Protein AF-A0A146K5F5-F1 (afdb_monomer)

Nearest PDB structures (foldseek):
  6vzr-assembly2_B  TM=8.483E-01  e=1.994E-04  Mus musculus
  6vzw-assembly2_B  TM=8.857E-01  e=5.195E-04  Mus musculus
  8u3z-assembly1_N  TM=8.457E-01  e=3.542E-04  Mus musculus
  6vzt-assembly2_B  TM=8.527E-01  e=5.537E-04  Mus musculus
  6vzt-assembly1_A  TM=8.468E-01  e=1.639E-03  Mus musculus

Solvent-accessible surface area (backbone atoms only — not comparable to full-atom values): 5925 Å² total; per-residue (Å²): 112,72,62,57,75,80,48,51,82,78,55,69,64,69,39,52,31,56,86,34,46,68,61,48,51,59,47,45,74,78,52,77,56,49,31,36,36,37,42,71,87,52,62,99,70,51,74,58,43,82,38,72,53,80,83,76,58,80,84,50,63,24,41,39,28,55,47,77,86,82,64,72,62,60,96,89,36,80,77,84,85,87,82,89,83,86,82,91,76,85,134

Foldseek 3Di:
DVCCVPCVPVFFDKDWPPVCLVVVQVVCVVVFDKKWKAAPPDDPCPPTDIDRHSVPDDGDGIMIGGDDPDADDDVNDHDDDDDDDDDPDDD

Radius of gyration: 15.55 Å; Cα contacts (8 Å, |Δi|>4): 98; chains: 1; bounding box: 40×34×35 Å

Structure (mmCIF, N/CA/C/O backbone):
data_AF-A0A146K5F5-F1
#
_entry.id   AF-A0A146K5F5-F1
#
loop_
_atom_site.group_PDB
_atom_site.id
_atom_site.type_symbol
_atom_site.label_atom_id
_atom_site.label_alt_id
_atom_site.label_comp_id
_atom_site.label_asym_id
_atom_site.label_entity_id
_atom_site.label_seq_id
_atom_site.pdbx_PDB_ins_code
_atom_site.Cartn_x
_atom_site.Cartn_y
_atom_site.Cartn_z
_atom_site.occupancy
_atom_site.B_iso_or_equiv
_atom_site.auth_seq_id
_atom_site.auth_comp_id
_atom_site.auth_asym_id
_atom_site.auth_atom_id
_atom_site.pdbx_PDB_model_num
ATOM 1 N N . SER A 1 1 ? 4.801 22.184 -1.505 1.00 55.44 1 SER A N 1
ATOM 2 C CA . SER A 1 1 ? 6.067 21.719 -2.106 1.00 55.44 1 SER A CA 1
ATOM 3 C C . SER A 1 1 ? 5.778 21.213 -3.515 1.00 55.44 1 SER A C 1
ATOM 5 O O . SER A 1 1 ? 4.721 20.628 -3.723 1.00 55.44 1 SER A O 1
ATOM 7 N N . PHE A 1 2 ? 6.669 21.473 -4.479 1.00 57.16 2 PHE A N 1
ATOM 8 C CA . PHE A 1 2 ? 6.539 21.107 -5.905 1.00 57.16 2 PHE A CA 1
ATOM 9 C C . PHE A 1 2 ? 6.084 19.652 -6.127 1.00 57.16 2 PHE A C 1
ATOM 11 O O . PHE A 1 2 ? 5.188 19.392 -6.921 1.00 57.16 2 PHE A O 1
ATOM 18 N N . PHE A 1 3 ? 6.611 18.728 -5.320 1.00 63.09 3 PHE A N 1
ATOM 19 C CA . PHE A 1 3 ? 6.313 17.299 -5.405 1.00 63.09 3 PHE A CA 1
ATOM 20 C C . PHE A 1 3 ? 4.819 16.963 -5.264 1.00 63.09 3 PHE A C 1
ATOM 22 O O . PHE A 1 3 ? 4.285 16.195 -6.053 1.00 63.09 3 PHE A O 1
ATOM 29 N N . ASN A 1 4 ? 4.116 17.581 -4.308 1.00 65.31 4 ASN A N 1
ATOM 30 C CA . ASN A 1 4 ? 2.679 17.340 -4.130 1.00 65.31 4 ASN A CA 1
ATOM 31 C C . ASN A 1 4 ? 1.831 17.959 -5.248 1.00 65.31 4 ASN A C 1
ATOM 33 O O . ASN A 1 4 ? 0.726 17.488 -5.487 1.00 65.31 4 ASN A O 1
ATOM 37 N N . LYS A 1 5 ? 2.328 19.010 -5.914 1.00 67.25 5 LYS A N 1
ATOM 38 C CA . LYS A 1 5 ? 1.606 19.693 -6.993 1.00 67.25 5 LYS A CA 1
ATOM 39 C C . LYS A 1 5 ? 1.635 18.885 -8.295 1.00 67.25 5 LYS A C 1
ATOM 41 O O . LYS A 1 5 ? 0.615 18.812 -8.963 1.00 67.25 5 LYS A O 1
ATOM 46 N N . GLU A 1 6 ? 2.774 18.275 -8.614 1.00 72.94 6 GLU A N 1
ATOM 47 C CA . GLU A 1 6 ? 2.971 17.514 -9.860 1.00 72.94 6 GLU A CA 1
ATOM 48 C C . GLU A 1 6 ? 2.685 16.012 -9.698 1.00 72.94 6 GLU A C 1
ATOM 50 O O . GLU A 1 6 ? 2.149 15.375 -10.598 1.00 72.94 6 GLU A O 1
ATOM 55 N N . PHE A 1 7 ? 3.015 15.429 -8.541 1.00 72.69 7 PHE A N 1
ATOM 56 C CA . PHE A 1 7 ? 3.020 13.972 -8.350 1.00 72.69 7 PHE A CA 1
ATOM 57 C C . PHE A 1 7 ? 2.120 13.492 -7.211 1.00 72.69 7 PHE A C 1
ATOM 59 O O . PHE A 1 7 ? 2.087 12.298 -6.914 1.00 72.69 7 PHE A O 1
ATOM 66 N 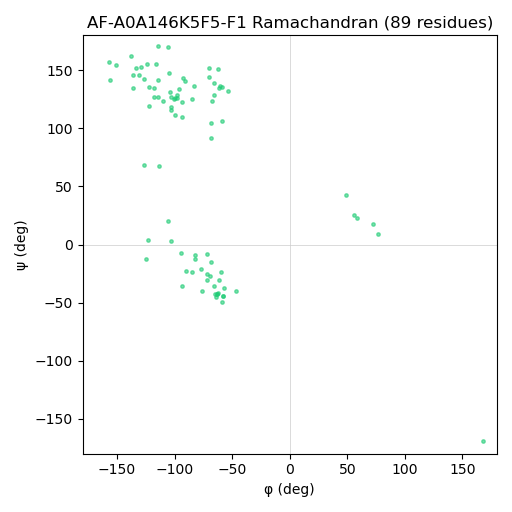N . GLY A 1 8 ? 1.374 14.397 -6.570 1.00 67.12 8 GLY A N 1
ATOM 67 C CA . GLY A 1 8 ? 0.554 14.077 -5.399 1.00 67.12 8 GLY A CA 1
ATOM 68 C C . GLY A 1 8 ? -0.519 13.012 -5.651 1.00 67.12 8 GLY A C 1
ATOM 69 O O . GLY A 1 8 ? -0.924 12.337 -4.711 1.00 67.12 8 GLY A O 1
ATOM 70 N N . SER A 1 9 ? -0.944 12.828 -6.904 1.00 76.50 9 SER A N 1
ATOM 71 C CA . SER A 1 9 ? -1.912 11.805 -7.320 1.00 76.50 9 SER A CA 1
ATOM 72 C C . SER A 1 9 ? -1.281 10.498 -7.815 1.00 76.50 9 SER A C 1
ATOM 74 O O . SER A 1 9 ? -2.010 9.542 -8.066 1.00 76.50 9 SER A O 1
ATOM 76 N N . LEU A 1 10 ? 0.049 10.421 -7.969 1.00 80.88 10 LEU A N 1
ATOM 77 C CA . LEU A 1 10 ? 0.711 9.228 -8.518 1.00 80.88 10 LEU A CA 1
ATOM 78 C C . LEU A 1 10 ? 0.829 8.076 -7.516 1.00 80.88 10 LEU A C 1
ATOM 80 O O . LEU A 1 10 ? 1.014 6.930 -7.922 1.00 80.88 10 LEU A O 1
ATOM 84 N N . ALA A 1 11 ? 0.753 8.367 -6.219 1.00 85.06 11 ALA A N 1
ATOM 85 C CA . ALA A 1 11 ? 0.890 7.374 -5.164 1.00 85.06 11 ALA A CA 1
ATOM 86 C C . ALA A 1 11 ? -0.359 7.362 -4.268 1.00 85.06 11 ALA A C 1
ATOM 88 O O . ALA A 1 11 ? -0.811 8.432 -3.856 1.00 85.06 11 ALA A O 1
ATOM 89 N N . PRO A 1 12 ? -0.889 6.178 -3.905 1.00 91.12 12 PRO A N 1
ATOM 90 C CA . PRO A 1 12 ? -1.989 6.085 -2.951 1.00 91.12 12 PRO A CA 1
ATOM 91 C C . PRO A 1 12 ? -1.599 6.634 -1.574 1.00 91.12 12 PRO A C 1
ATOM 93 O O . PRO A 1 12 ? -0.431 6.545 -1.155 1.00 91.12 12 PRO A O 1
ATOM 96 N N . LYS A 1 13 ? -2.578 7.160 -0.827 1.00 93.19 13 LYS A N 1
ATOM 97 C CA . LYS A 1 13 ? -2.322 7.737 0.496 1.00 93.19 13 LYS A CA 1
ATOM 98 C C . LYS A 1 13 ? -1.752 6.672 1.433 1.00 93.19 13 LYS A C 1
ATOM 100 O O . LYS A 1 13 ? -2.215 5.533 1.454 1.00 93.19 13 LYS A O 1
ATOM 105 N N . SER A 1 14 ? -0.722 7.043 2.193 1.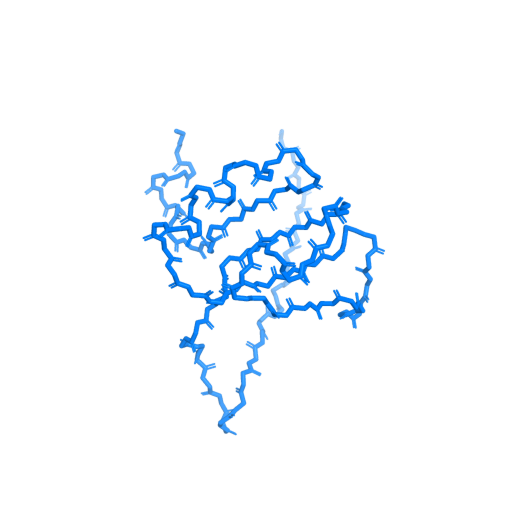00 94.25 14 SER A N 1
ATOM 106 C CA . SER A 1 14 ? 0.018 6.131 3.072 1.00 94.25 14 SER A CA 1
ATOM 107 C C . SER A 1 14 ? 0.232 6.730 4.463 1.00 94.25 14 SER A C 1
ATOM 109 O O . SER A 1 14 ? 0.319 7.951 4.605 1.00 94.25 14 SER A O 1
ATOM 111 N N . PHE A 1 15 ? 0.339 5.862 5.467 1.00 94.69 15 PHE A N 1
ATOM 112 C CA . PHE A 1 15 ? 0.503 6.184 6.881 1.00 94.69 15 PHE A CA 1
ATOM 113 C C . PHE A 1 15 ? 1.564 5.275 7.512 1.00 94.69 15 PHE A C 1
ATOM 115 O O . PHE A 1 15 ? 1.545 4.058 7.318 1.00 94.69 15 PHE A O 1
ATOM 122 N N . PHE A 1 16 ? 2.466 5.859 8.293 1.00 94.88 16 PHE A N 1
ATOM 123 C CA . PHE A 1 16 ? 3.489 5.162 9.066 1.00 94.88 16 PHE A CA 1
ATOM 124 C C . PHE A 1 16 ? 2.979 4.899 10.478 1.00 94.88 16 PHE A C 1
ATOM 126 O O . PHE A 1 16 ? 2.569 5.813 11.192 1.00 94.88 16 PHE A O 1
ATOM 133 N N . LEU A 1 17 ? 2.963 3.634 10.879 1.00 93.00 17 LEU A N 1
ATOM 134 C CA . LEU A 1 17 ? 2.496 3.208 12.189 1.00 93.00 17 LEU A CA 1
ATOM 135 C C . LEU A 1 17 ? 3.671 2.851 13.102 1.00 93.00 17 LEU A C 1
ATOM 137 O O . LEU A 1 17 ? 4.671 2.319 12.617 1.00 93.00 17 LEU A O 1
ATOM 141 N N . PRO A 1 18 ? 3.536 3.079 14.422 1.00 93.31 18 PRO A N 1
ATOM 142 C CA . PRO A 1 18 ? 2.329 3.548 15.123 1.00 93.31 18 PRO A CA 1
ATOM 143 C C . PRO A 1 18 ? 2.103 5.072 15.091 1.00 93.31 18 PRO A C 1
ATOM 145 O O . PRO A 1 18 ? 1.028 5.524 15.479 1.00 93.31 18 PRO A O 1
ATOM 148 N N . GLU A 1 19 ? 3.070 5.857 14.615 1.00 94.81 19 GLU A N 1
ATOM 149 C CA . GLU A 1 19 ? 3.102 7.325 14.749 1.00 94.81 19 GLU A CA 1
ATOM 150 C C . GLU A 1 19 ? 1.867 8.029 14.168 1.00 94.81 19 GLU A C 1
ATOM 152 O O . GLU A 1 19 ? 1.365 8.991 14.743 1.00 94.81 19 GLU A O 1
ATOM 157 N N . GLN A 1 20 ? 1.339 7.536 13.048 1.00 95.50 20 GLN A N 1
ATOM 158 C CA . GLN A 1 20 ? 0.219 8.146 12.327 1.00 95.50 20 GLN A CA 1
ATOM 159 C C . GLN A 1 20 ? -1.099 7.379 12.502 1.00 95.50 20 GLN A C 1
ATOM 161 O O . GLN A 1 20 ? -2.022 7.551 11.704 1.00 95.50 20 GLN A O 1
ATOM 166 N N . LEU A 1 21 ? -1.227 6.551 13.548 1.00 93.44 21 LEU A N 1
ATOM 167 C CA . LEU A 1 21 ? -2.418 5.723 13.776 1.00 93.44 21 LEU A CA 1
ATOM 168 C C . LEU A 1 21 ? -3.707 6.547 13.877 1.00 93.44 21 LEU A C 1
ATOM 170 O O . LEU A 1 21 ? -4.719 6.170 13.291 1.00 93.44 21 LEU A O 1
ATOM 174 N N . GLN A 1 22 ? -3.686 7.665 14.605 1.00 93.69 22 GLN A N 1
ATOM 175 C CA . GLN A 1 22 ? -4.867 8.525 14.746 1.00 93.69 22 GLN A CA 1
ATOM 176 C C . GLN A 1 22 ? -5.276 9.146 13.405 1.00 93.69 22 GLN A C 1
ATOM 178 O O . GLN A 1 22 ? -6.453 9.117 13.053 1.00 93.69 22 GLN A O 1
ATOM 183 N N . ASN A 1 23 ? -4.304 9.620 12.619 1.00 95.75 23 ASN A N 1
ATOM 184 C CA . ASN A 1 23 ? -4.558 10.168 11.285 1.00 95.75 23 ASN A CA 1
ATOM 185 C C . ASN A 1 23 ? -5.156 9.108 10.355 1.00 95.75 23 ASN A C 1
ATOM 187 O O . ASN A 1 23 ? -6.108 9.395 9.635 1.00 95.75 23 ASN A O 1
ATOM 191 N N . PHE A 1 24 ? -4.639 7.877 10.404 1.00 94.69 24 PHE A N 1
ATOM 192 C CA . PHE A 1 24 ? -5.187 6.759 9.641 1.00 94.69 24 PHE A CA 1
ATOM 193 C C . PHE A 1 24 ? -6.625 6.414 10.064 1.00 94.69 24 PHE A C 1
ATOM 195 O O . PHE A 1 24 ? -7.483 6.214 9.205 1.00 94.69 24 PHE A O 1
ATOM 202 N N . LYS A 1 25 ? -6.924 6.393 11.371 1.00 93.81 25 LYS A N 1
ATOM 203 C CA . LYS A 1 25 ? -8.287 6.154 11.881 1.00 93.81 25 LYS A CA 1
ATOM 204 C C . LYS A 1 25 ? -9.282 7.193 11.370 1.00 93.81 25 LYS A C 1
ATOM 206 O O . LYS A 1 25 ? -10.321 6.828 10.836 1.00 93.81 25 LYS A O 1
ATOM 211 N N . LEU A 1 26 ? -8.945 8.476 11.479 1.00 95.25 26 LEU A N 1
ATOM 212 C CA . LEU A 1 26 ? -9.803 9.558 10.987 1.00 95.25 26 LEU A CA 1
ATOM 213 C C . LEU A 1 26 ? -9.987 9.488 9.468 1.00 95.25 26 LEU A C 1
ATOM 215 O O . LEU A 1 26 ? -11.097 9.631 8.963 1.00 95.25 26 LEU A O 1
ATOM 219 N N . TYR A 1 27 ? -8.903 9.224 8.739 1.00 95.56 27 TYR A N 1
ATOM 220 C CA . TYR A 1 27 ? -8.941 9.124 7.286 1.00 95.56 27 TYR A CA 1
ATOM 221 C C . TYR A 1 27 ? -9.803 7.955 6.803 1.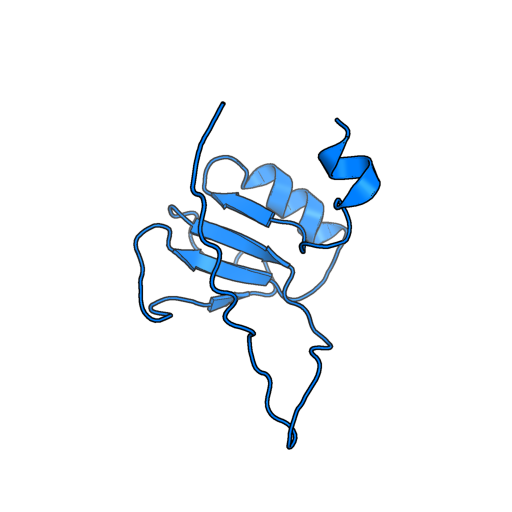00 95.56 27 TYR A C 1
ATOM 223 O O . TYR A 1 27 ? -10.615 8.134 5.900 1.00 95.56 27 TYR A O 1
ATOM 231 N N . SER A 1 28 ? -9.658 6.777 7.414 1.00 94.50 28 SER A N 1
ATOM 232 C CA . SER A 1 28 ? -10.400 5.572 7.018 1.00 94.50 28 SER A CA 1
ATOM 233 C C . SER A 1 28 ? -11.890 5.633 7.336 1.00 94.50 28 SER A C 1
ATOM 235 O O . SER A 1 28 ? -12.687 5.050 6.607 1.00 94.50 28 SER A O 1
ATOM 237 N N . GLN A 1 29 ? -12.290 6.406 8.348 1.00 93.88 29 GLN A N 1
ATOM 238 C CA . GLN A 1 29 ? -13.703 6.709 8.592 1.00 93.88 29 GLN A CA 1
ATOM 239 C C . GLN A 1 29 ? -14.322 7.547 7.465 1.00 93.88 29 GLN A C 1
ATOM 241 O O . GLN A 1 29 ? -15.487 7.360 7.130 1.00 93.88 29 GLN A O 1
ATOM 246 N N . GLN A 1 30 ? -13.551 8.468 6.882 1.00 95.19 30 GLN A N 1
ATOM 247 C CA . GLN A 1 30 ? -14.009 9.341 5.795 1.00 95.19 30 GLN A CA 1
ATOM 248 C C . GLN A 1 30 ? -13.879 8.694 4.411 1.00 95.19 30 GLN A C 1
ATOM 250 O O . GLN A 1 30 ? -14.588 9.079 3.487 1.00 95.19 30 GLN A O 1
ATOM 255 N N . ASN A 1 31 ? -12.980 7.720 4.267 1.00 94.12 31 ASN A N 1
ATOM 256 C CA . ASN A 1 31 ? -12.639 7.082 2.999 1.00 94.12 31 ASN A CA 1
ATOM 257 C C . ASN A 1 31 ? -12.774 5.558 3.132 1.00 94.12 31 ASN A C 1
ATOM 259 O O . ASN A 1 31 ? -11.763 4.862 3.140 1.00 94.12 31 ASN A O 1
ATOM 263 N N . PRO A 1 32 ? -13.994 5.013 3.280 1.00 92.75 32 PRO A N 1
ATOM 264 C CA . PRO A 1 32 ? -14.183 3.578 3.462 1.00 92.75 32 PRO A CA 1
ATOM 265 C C . PRO A 1 32 ? -13.611 2.793 2.276 1.00 92.75 32 PRO A C 1
ATOM 267 O O . PRO A 1 32 ? -13.832 3.136 1.114 1.00 92.75 32 PRO A O 1
ATOM 270 N N . GLY A 1 33 ? -12.886 1.717 2.566 1.00 93.12 33 GLY A N 1
ATOM 271 C CA . GLY A 1 33 ? -12.268 0.891 1.542 1.00 93.12 33 GLY A CA 1
ATOM 272 C C . GLY A 1 33 ? -11.255 -0.089 2.112 1.00 93.12 33 GLY A C 1
ATOM 273 O O . GLY A 1 33 ? -11.142 -0.285 3.322 1.00 93.12 33 GLY A O 1
ATOM 274 N N . TYR A 1 34 ? -10.502 -0.710 1.208 1.00 95.00 34 TYR A N 1
ATOM 275 C CA . TYR A 1 34 ? -9.452 -1.644 1.581 1.00 95.00 34 TYR A CA 1
ATOM 276 C C . TYR A 1 34 ? -8.108 -0.934 1.696 1.00 95.00 34 TYR A C 1
ATOM 278 O O . TYR A 1 34 ? -7.761 -0.078 0.882 1.00 95.00 34 TYR A O 1
ATOM 286 N N . TYR A 1 35 ? -7.315 -1.367 2.666 1.00 95.50 35 TYR A N 1
ATOM 287 C CA . TYR A 1 35 ? -5.963 -0.885 2.895 1.00 95.50 35 TYR A CA 1
ATOM 288 C C . TYR A 1 35 ? -4.997 -2.052 2.952 1.00 95.50 35 TYR A C 1
ATOM 290 O O . TYR A 1 35 ? -5.305 -3.112 3.494 1.00 95.50 35 TYR A O 1
ATOM 298 N N . ILE A 1 36 ? -3.807 -1.852 2.405 1.00 93.94 36 ILE A N 1
ATOM 299 C CA . ILE A 1 36 ? -2.720 -2.815 2.463 1.00 93.94 36 ILE A CA 1
ATOM 300 C C . ILE A 1 36 ? -1.758 -2.433 3.587 1.00 93.94 36 ILE A C 1
ATOM 302 O O . ILE A 1 36 ? -1.250 -1.314 3.643 1.00 93.94 36 ILE A O 1
ATOM 306 N N . VAL A 1 37 ? -1.496 -3.378 4.482 1.00 93.56 37 VAL A N 1
ATOM 307 C CA . VAL A 1 37 ? -0.544 -3.244 5.586 1.00 93.56 37 VAL A CA 1
ATOM 308 C C . VAL A 1 37 ? 0.725 -3.999 5.229 1.00 93.56 37 VAL A C 1
ATOM 310 O O . VAL A 1 37 ? 0.671 -5.183 4.897 1.00 93.56 37 V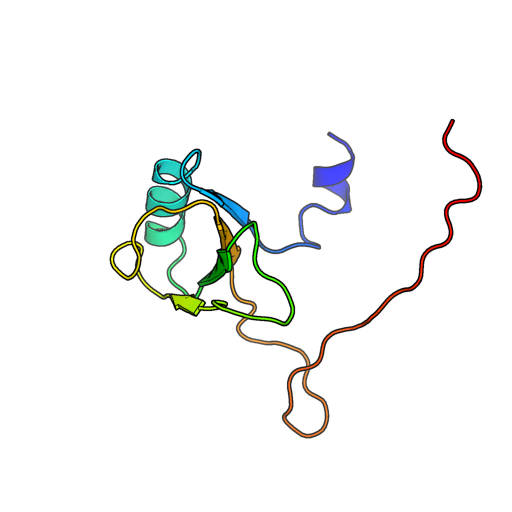AL A O 1
ATOM 313 N N . LYS A 1 38 ? 1.871 -3.326 5.317 1.00 92.06 38 LYS A N 1
ATOM 314 C CA . LYS A 1 38 ? 3.202 -3.893 5.075 1.00 92.06 38 LYS A CA 1
ATOM 315 C C . LYS A 1 38 ? 4.047 -3.695 6.331 1.00 92.06 38 LYS A C 1
ATOM 317 O O . LYS A 1 38 ? 4.254 -2.558 6.750 1.00 92.06 38 LYS A O 1
ATOM 322 N N . ARG A 1 39 ? 4.530 -4.776 6.954 1.00 89.00 39 ARG A N 1
ATOM 323 C CA . ARG A 1 39 ? 5.438 -4.669 8.114 1.00 89.00 39 ARG A CA 1
ATOM 324 C C . ARG A 1 39 ? 6.763 -4.038 7.680 1.00 89.00 39 ARG A C 1
ATOM 326 O O . ARG A 1 39 ? 7.283 -4.399 6.629 1.00 89.00 39 ARG A O 1
ATOM 333 N N . ALA A 1 40 ? 7.314 -3.139 8.495 1.00 80.75 40 ALA A N 1
ATOM 334 C CA . ALA A 1 40 ? 8.498 -2.351 8.131 1.00 80.75 40 ALA A CA 1
ATOM 335 C C . ALA A 1 40 ? 9.755 -3.201 7.849 1.00 80.75 40 ALA A C 1
ATOM 337 O O . ALA A 1 40 ? 10.579 -2.829 7.022 1.00 80.75 40 ALA A O 1
ATOM 338 N N . THR A 1 41 ? 9.891 -4.353 8.507 1.00 75.06 41 THR A N 1
ATOM 339 C CA . THR A 1 41 ? 11.071 -5.232 8.416 1.00 75.06 41 THR A CA 1
ATOM 340 C C . THR A 1 41 ? 10.862 -6.463 7.535 1.00 75.06 41 THR A C 1
ATOM 342 O O . THR A 1 41 ? 11.747 -7.312 7.447 1.00 75.06 41 THR A O 1
ATOM 345 N N . ALA A 1 42 ? 9.698 -6.601 6.895 1.00 74.25 42 ALA A N 1
ATOM 346 C CA . ALA A 1 42 ? 9.384 -7.800 6.134 1.00 74.25 42 ALA A CA 1
ATOM 347 C C . ALA A 1 42 ? 9.811 -7.692 4.664 1.00 74.25 42 ALA A C 1
ATOM 349 O O . ALA A 1 42 ? 9.626 -6.666 4.012 1.00 74.25 42 ALA A O 1
ATOM 350 N N . ALA A 1 43 ? 10.327 -8.797 4.125 1.00 72.31 43 ALA A N 1
ATOM 351 C CA . ALA A 1 43 ? 10.667 -8.951 2.715 1.00 72.31 43 ALA A CA 1
ATOM 352 C C . ALA A 1 43 ? 9.765 -10.006 2.048 1.00 72.31 43 ALA A C 1
ATOM 354 O O . ALA A 1 43 ? 9.019 -10.719 2.714 1.00 72.31 43 ALA A O 1
ATOM 355 N N . ARG A 1 44 ? 9.834 -10.113 0.713 1.00 73.50 44 ARG A N 1
ATOM 356 C CA . ARG A 1 44 ? 9.163 -11.166 -0.089 1.00 73.50 44 ARG A CA 1
ATOM 357 C C . ARG A 1 44 ? 7.640 -11.262 0.109 1.00 73.50 44 ARG A C 1
ATOM 359 O O . ARG A 1 44 ? 7.050 -12.315 -0.097 1.00 73.50 44 ARG A O 1
ATOM 366 N N . GLY A 1 45 ? 7.005 -10.161 0.506 1.00 71.94 45 GLY A N 1
ATOM 367 C CA . GLY A 1 45 ? 5.564 -10.107 0.757 1.00 71.94 45 GLY A CA 1
ATOM 368 C C . GLY A 1 45 ? 5.117 -10.727 2.083 1.00 71.94 45 GLY A C 1
ATOM 369 O O . GLY A 1 45 ? 3.916 -10.855 2.321 1.00 71.94 45 GLY A O 1
ATOM 370 N N . GLU A 1 46 ? 6.047 -11.092 2.965 1.00 76.94 46 GLU A N 1
ATOM 371 C CA . GLU A 1 46 ? 5.709 -11.745 4.222 1.00 76.94 46 GLU A CA 1
ATOM 372 C C . GLU A 1 46 ? 4.947 -10.802 5.168 1.00 76.94 46 GLU A C 1
ATOM 374 O O . GLU A 1 46 ? 5.408 -9.723 5.541 1.00 76.94 46 GLU A O 1
ATOM 379 N N . GLY A 1 47 ? 3.758 -11.213 5.600 1.00 79.69 47 GLY A N 1
ATOM 380 C CA . GLY A 1 47 ? 2.936 -10.404 6.499 1.00 79.69 47 GLY A CA 1
ATOM 381 C C . GLY A 1 47 ? 2.293 -9.183 5.836 1.00 79.69 47 GLY A C 1
ATOM 382 O O . GLY A 1 47 ? 1.844 -8.293 6.559 1.00 79.69 47 GLY A O 1
ATOM 383 N N . ILE A 1 48 ? 2.216 -9.146 4.499 1.00 89.19 48 ILE A N 1
ATOM 384 C CA . ILE A 1 48 ? 1.297 -8.245 3.802 1.00 89.19 48 ILE A CA 1
ATOM 385 C C . ILE A 1 48 ? -0.135 -8.671 4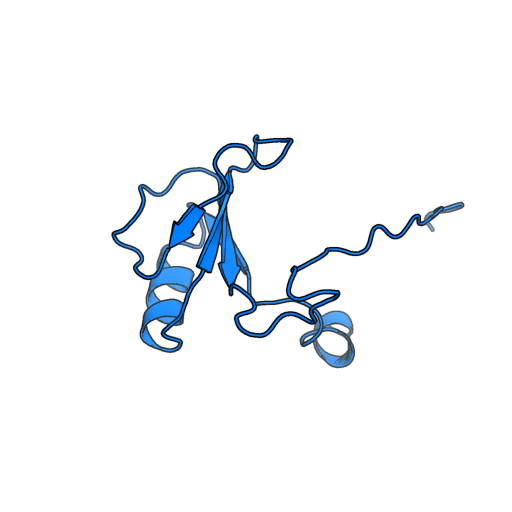.123 1.00 89.19 48 ILE A C 1
ATOM 387 O O . ILE A 1 48 ? -0.492 -9.838 3.965 1.00 89.19 48 ILE A O 1
ATOM 391 N N . LYS A 1 49 ? -0.962 -7.724 4.564 1.00 90.62 49 LYS A N 1
ATOM 392 C CA . LYS A 1 49 ? -2.374 -7.969 4.875 1.00 90.62 49 LYS A CA 1
ATOM 393 C C . LYS A 1 49 ? -3.260 -6.934 4.211 1.00 90.62 49 LYS A C 1
ATOM 395 O O . LYS A 1 49 ? -2.866 -5.779 4.094 1.00 90.62 49 LYS A O 1
ATOM 400 N N . LEU A 1 50 ? -4.452 -7.356 3.809 1.00 92.75 50 LEU A N 1
ATOM 401 C CA . LEU A 1 50 ? -5.525 -6.460 3.405 1.00 92.75 50 LEU A CA 1
ATOM 402 C C . LEU A 1 50 ? -6.462 -6.283 4.604 1.00 92.75 50 LEU A C 1
ATOM 404 O O . LEU A 1 50 ? -6.868 -7.281 5.197 1.00 92.75 50 LEU A O 1
ATOM 408 N N . ILE A 1 51 ? -6.767 -5.043 4.968 1.00 93.50 51 ILE A N 1
ATOM 409 C CA . ILE A 1 51 ? -7.686 -4.693 6.059 1.00 93.50 51 ILE A CA 1
ATOM 410 C C . ILE A 1 51 ? -8.793 -3.790 5.522 1.00 93.50 51 ILE A C 1
ATOM 412 O O . ILE A 1 51 ? -8.594 -3.102 4.519 1.00 93.50 51 ILE A O 1
ATOM 416 N N . HIS A 1 52 ? -9.939 -3.783 6.193 1.00 92.12 52 HIS A N 1
ATOM 417 C CA . HIS A 1 52 ? -11.048 -2.872 5.886 1.00 92.12 52 HIS A CA 1
ATOM 418 C C . HIS A 1 52 ? -11.467 -2.054 7.120 1.00 92.12 52 HIS A C 1
ATOM 420 O O . HIS A 1 52 ? -12.189 -1.066 7.002 1.00 92.12 52 HIS A O 1
ATOM 426 N N . SER A 1 53 ? -10.988 -2.425 8.309 1.00 86.88 53 SER A N 1
ATOM 427 C CA . SER A 1 53 ? -11.156 -1.662 9.542 1.00 86.88 53 SER A CA 1
ATOM 428 C C . SER A 1 53 ? -9.822 -1.461 10.256 1.00 86.88 53 SER A C 1
ATOM 430 O O . SER A 1 53 ? -8.900 -2.275 10.168 1.00 86.88 53 SER A O 1
ATOM 432 N N . THR A 1 54 ? -9.723 -0.378 11.028 1.00 81.88 54 THR A N 1
ATOM 433 C CA . THR A 1 54 ? -8.578 -0.147 11.916 1.00 81.88 54 THR A CA 1
ATOM 434 C C . THR A 1 54 ? -8.517 -1.119 13.089 1.00 81.88 54 THR A C 1
ATOM 436 O O . THR A 1 54 ? -7.480 -1.207 13.741 1.00 81.88 54 THR A O 1
ATOM 439 N N . ASP A 1 55 ? -9.608 -1.836 13.355 1.00 82.81 55 ASP A N 1
ATOM 440 C CA . ASP A 1 55 ? -9.696 -2.823 14.433 1.00 82.81 55 ASP A CA 1
ATOM 441 C C . ASP A 1 55 ? -9.108 -4.186 14.025 1.00 82.81 55 ASP A C 1
ATOM 443 O O . ASP A 1 55 ? -8.820 -5.024 14.880 1.00 82.81 55 ASP A O 1
ATOM 447 N N . ASP A 1 56 ? -8.848 -4.388 12.727 1.00 78.25 56 ASP A N 1
ATOM 448 C CA . ASP A 1 56 ? -8.369 -5.655 12.160 1.00 78.25 56 ASP A CA 1
ATOM 449 C C . ASP A 1 56 ? -6.904 -5.970 12.519 1.00 78.25 56 ASP A C 1
ATOM 451 O O . ASP A 1 56 ? -6.387 -7.049 12.201 1.00 78.25 56 ASP A O 1
ATOM 455 N N . PHE A 1 57 ? -6.178 -5.034 13.140 1.00 77.06 57 PHE A N 1
ATOM 456 C CA . PHE A 1 57 ? -4.755 -5.208 13.402 1.00 77.06 57 PHE A CA 1
ATOM 457 C C . PHE A 1 57 ? -4.260 -4.470 14.651 1.00 77.06 57 PHE A C 1
ATOM 459 O O . PHE A 1 57 ? -4.789 -3.448 15.081 1.00 77.06 57 PHE A O 1
ATOM 466 N N . LYS A 1 58 ? -3.173 -4.993 15.230 1.00 78.75 58 LYS A N 1
ATOM 467 C CA . LYS A 1 58 ? -2.446 -4.327 16.314 1.00 78.75 58 LYS A CA 1
ATOM 468 C C . LYS A 1 58 ? -1.470 -3.305 15.725 1.00 78.75 58 LYS A C 1
ATOM 470 O O . LYS A 1 58 ? -0.759 -3.658 14.784 1.00 78.75 58 LYS A O 1
ATOM 475 N N . PRO A 1 59 ? -1.369 -2.088 16.284 1.00 71.25 59 PRO A N 1
ATOM 476 C CA . PRO A 1 59 ? -0.450 -1.068 15.795 1.00 71.25 59 PRO A CA 1
ATOM 477 C C . PRO A 1 59 ? 1.006 -1.476 16.060 1.00 71.25 59 PRO A C 1
ATOM 479 O O . PRO A 1 59 ? 1.567 -1.228 17.122 1.00 71.25 59 PRO A O 1
ATOM 482 N N . THR A 1 60 ? 1.607 -2.139 15.078 1.00 84.12 60 THR A N 1
ATOM 483 C CA . THR A 1 60 ? 3.037 -2.465 15.008 1.00 84.12 60 THR A CA 1
ATOM 484 C C . THR A 1 60 ? 3.727 -1.563 13.988 1.00 84.1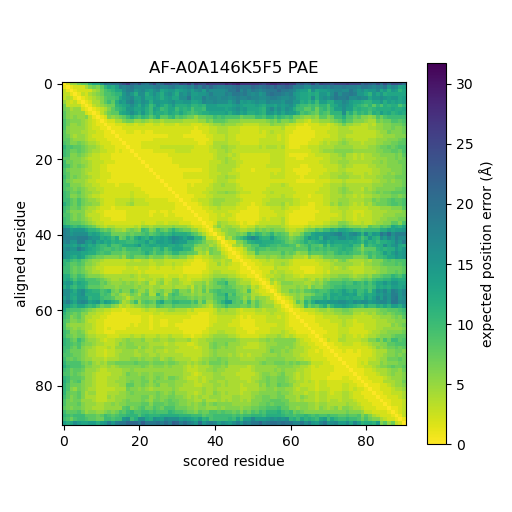2 60 THR A C 1
ATOM 486 O O . THR A 1 60 ? 3.049 -0.907 13.199 1.00 84.12 60 THR A O 1
ATOM 489 N N . GLN A 1 61 ? 5.063 -1.577 13.942 1.00 91.56 61 GLN A N 1
ATOM 490 C CA . GLN A 1 61 ? 5.819 -0.875 12.899 1.00 91.56 61 GLN A CA 1
ATOM 491 C C . GLN A 1 61 ? 5.439 -1.374 11.500 1.00 91.56 61 GLN A C 1
ATOM 493 O O . GLN A 1 61 ? 5.786 -2.487 11.084 1.00 91.56 61 GLN A O 1
ATOM 498 N N . ALA A 1 62 ? 4.685 -0.550 10.783 1.00 91.75 62 ALA A N 1
ATOM 499 C CA . ALA A 1 62 ? 4.125 -0.895 9.491 1.00 91.75 62 ALA A CA 1
ATOM 500 C C . ALA A 1 62 ? 3.818 0.358 8.678 1.00 91.75 62 ALA A C 1
ATOM 502 O O . ALA A 1 62 ? 3.577 1.433 9.223 1.00 91.75 62 ALA A O 1
ATOM 503 N N . VAL A 1 63 ? 3.765 0.184 7.364 1.00 93.44 63 VAL A N 1
ATOM 504 C CA . VAL A 1 63 ? 3.166 1.152 6.452 1.00 93.44 63 VAL A CA 1
ATOM 505 C C . VAL A 1 63 ? 1.780 0.647 6.088 1.00 93.44 63 VAL A C 1
ATOM 507 O O . VAL A 1 63 ? 1.633 -0.485 5.621 1.00 93.44 63 VAL A O 1
ATOM 510 N N . VAL A 1 64 ? 0.773 1.486 6.302 1.00 94.62 64 VAL A N 1
ATOM 511 C CA . VAL A 1 64 ? -0.590 1.266 5.818 1.00 94.62 64 VAL A CA 1
ATOM 512 C C . VAL A 1 64 ? -0.822 2.177 4.631 1.00 94.62 64 VAL A C 1
ATOM 514 O O . VAL A 1 64 ? -0.515 3.362 4.694 1.00 94.62 64 VAL A O 1
ATOM 517 N N . GLN A 1 65 ? -1.342 1.632 3.545 1.00 94.81 65 GLN A N 1
ATOM 518 C CA . GLN A 1 65 ? -1.566 2.363 2.305 1.00 94.81 65 GLN A CA 1
ATOM 519 C C . GLN A 1 65 ? -2.937 2.002 1.740 1.00 94.81 65 GLN A C 1
ATOM 521 O O . GLN A 1 65 ? -3.381 0.865 1.888 1.00 94.81 65 GLN A O 1
ATOM 526 N N . GLU A 1 66 ? -3.612 2.948 1.096 1.00 95.06 66 GLU A N 1
ATOM 527 C CA . GLU A 1 66 ? -4.826 2.654 0.329 1.00 95.06 66 GLU A CA 1
ATOM 528 C C . GLU A 1 66 ? -4.574 1.547 -0.695 1.00 95.06 66 GLU A C 1
ATOM 530 O O . GLU A 1 66 ? -3.589 1.565 -1.438 1.00 95.06 66 GLU A O 1
ATOM 535 N N . TYR A 1 67 ? -5.468 0.562 -0.735 1.00 94.12 67 TYR A N 1
ATOM 536 C CA . TYR A 1 67 ? -5.401 -0.484 -1.738 1.00 94.12 67 TYR A CA 1
ATOM 537 C C . TYR A 1 67 ? -6.095 -0.024 -3.020 1.00 94.12 67 TYR A C 1
ATOM 539 O O . TYR A 1 67 ? -7.273 0.332 -3.017 1.00 94.12 67 TYR A O 1
ATOM 547 N N . LEU A 1 68 ? -5.372 -0.080 -4.137 1.00 90.94 68 LEU A N 1
ATOM 548 C CA . LEU A 1 68 ? -5.928 0.186 -5.461 1.00 90.94 68 LEU A CA 1
ATOM 549 C C . LEU A 1 68 ? -6.909 -0.933 -5.836 1.00 90.94 68 LEU A C 1
ATOM 551 O O . LEU A 1 68 ? -6.496 -2.044 -6.169 1.00 90.94 68 LEU A O 1
ATOM 555 N N . GLN A 1 69 ? -8.208 -0.636 -5.767 1.00 87.69 69 GL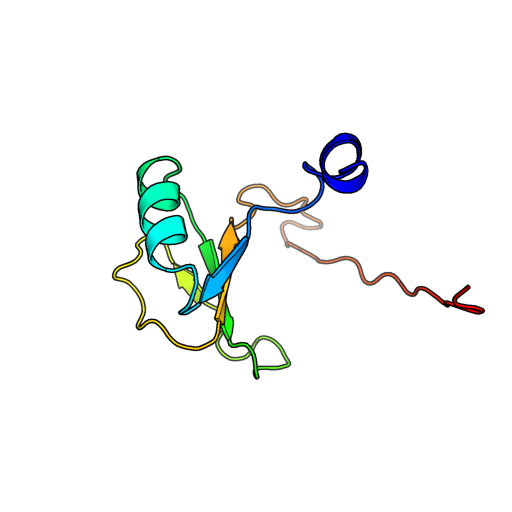N A N 1
ATOM 556 C CA . GLN A 1 69 ? -9.269 -1.620 -6.005 1.00 87.69 69 GLN A CA 1
ATOM 557 C C . GLN A 1 69 ? -9.408 -2.018 -7.478 1.00 87.69 69 GLN A C 1
ATOM 559 O O . GLN A 1 69 ? -9.738 -3.166 -7.761 1.00 87.69 69 GLN A O 1
ATOM 564 N N . ASN A 1 70 ? -9.095 -1.101 -8.397 1.00 90.31 70 ASN A N 1
ATOM 565 C CA . ASN A 1 70 ? -9.216 -1.303 -9.841 1.00 90.31 70 ASN A CA 1
ATOM 566 C C . ASN A 1 70 ? -7.827 -1.302 -10.510 1.00 90.31 70 ASN A C 1
ATOM 568 O O . ASN A 1 70 ? -7.495 -0.349 -11.218 1.00 90.31 70 ASN A O 1
ATOM 572 N N . PRO A 1 71 ? -6.965 -2.308 -10.253 1.00 91.69 71 PRO A N 1
ATOM 573 C CA . PRO A 1 71 ? -5.678 -2.400 -10.928 1.00 91.69 71 PRO A CA 1
ATOM 574 C C . PRO A 1 71 ? -5.873 -2.753 -12.405 1.00 91.69 71 PRO A C 1
ATOM 576 O O . PRO A 1 71 ? -6.810 -3.462 -12.770 1.00 91.69 71 PRO A O 1
ATOM 579 N N . LEU A 1 72 ? -4.940 -2.318 -13.250 1.00 93.25 72 LEU A N 1
ATOM 580 C CA . LEU A 1 72 ? -4.831 -2.840 -14.608 1.00 93.25 72 LEU A CA 1
ATOM 581 C C . LEU A 1 72 ? -4.539 -4.348 -14.555 1.00 93.25 72 LEU A C 1
ATOM 583 O O . LEU A 1 72 ? -3.690 -4.797 -13.781 1.00 93.25 72 LEU A O 1
ATOM 587 N N . LEU A 1 73 ? -5.243 -5.119 -15.381 1.00 94.81 73 LEU A N 1
ATOM 588 C CA . LEU A 1 73 ? -5.125 -6.573 -15.438 1.00 94.81 73 LEU A CA 1
ATOM 589 C C . LEU A 1 73 ? -4.554 -7.007 -16.788 1.00 94.81 73 LEU A C 1
ATOM 591 O O . LEU A 1 73 ? -4.935 -6.472 -17.826 1.00 94.81 73 LEU A O 1
ATOM 595 N N . ILE A 1 74 ? -3.690 -8.019 -16.766 1.00 96.56 74 ILE A N 1
ATOM 596 C CA . ILE A 1 74 ? -3.286 -8.79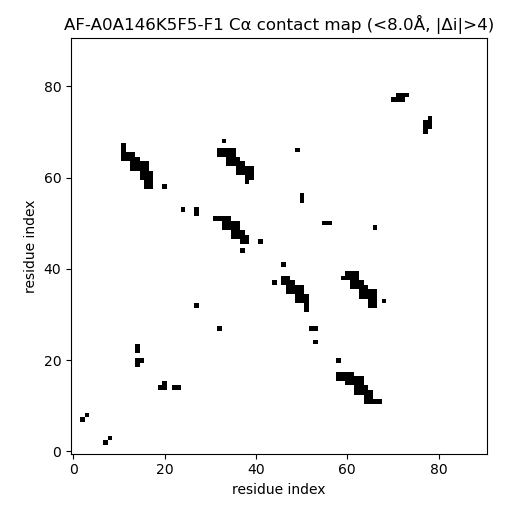6 -17.945 1.00 96.56 74 ILE A CA 1
ATOM 597 C C . ILE A 1 74 ? -3.728 -10.230 -17.667 1.00 96.56 74 ILE A C 1
ATOM 599 O O . ILE A 1 74 ? -3.449 -10.753 -16.589 1.00 96.56 74 ILE A O 1
ATOM 603 N N . ASP A 1 75 ? -4.488 -10.834 -18.581 1.00 96.12 75 ASP A N 1
ATOM 604 C CA . ASP A 1 75 ? -5.075 -12.172 -18.409 1.00 96.12 75 ASP A CA 1
ATOM 605 C C . ASP A 1 75 ? -5.802 -12.356 -17.060 1.00 96.12 75 ASP A C 1
ATOM 607 O O . ASP A 1 75 ? -5.653 -13.368 -16.372 1.00 96.12 75 ASP A O 1
ATOM 611 N N . ASN A 1 76 ? -6.572 -11.340 -16.647 1.00 93.50 76 ASN A N 1
ATOM 612 C CA . ASN A 1 76 ? -7.285 -11.280 -15.361 1.00 93.50 76 ASN A CA 1
ATOM 613 C C . ASN A 1 76 ? -6.388 -11.407 -14.114 1.00 93.50 76 ASN A C 1
ATOM 615 O O . ASN A 1 76 ? -6.861 -11.763 -13.032 1.00 93.50 76 ASN A O 1
ATOM 619 N N . ARG A 1 77 ? -5.095 -11.088 -14.228 1.00 93.94 77 ARG A N 1
ATOM 620 C CA . ARG A 1 77 ? -4.146 -11.070 -13.109 1.00 93.94 77 ARG A CA 1
ATOM 621 C C . ARG A 1 77 ? -3.588 -9.668 -12.902 1.00 93.94 77 ARG A C 1
ATOM 623 O O . ARG A 1 77 ? -3.189 -8.991 -13.848 1.00 93.94 77 ARG A O 1
ATOM 630 N N . LYS A 1 78 ? -3.542 -9.244 -11.636 1.00 93.31 78 LYS A N 1
ATOM 631 C CA . LYS A 1 78 ? -2.828 -8.027 -11.234 1.00 93.31 78 LYS A CA 1
ATOM 632 C C . LYS A 1 78 ? -1.321 -8.251 -11.361 1.00 93.31 78 LYS A C 1
ATOM 634 O O . LYS A 1 78 ? -0.839 -9.339 -11.047 1.00 93.31 78 LYS A O 1
ATOM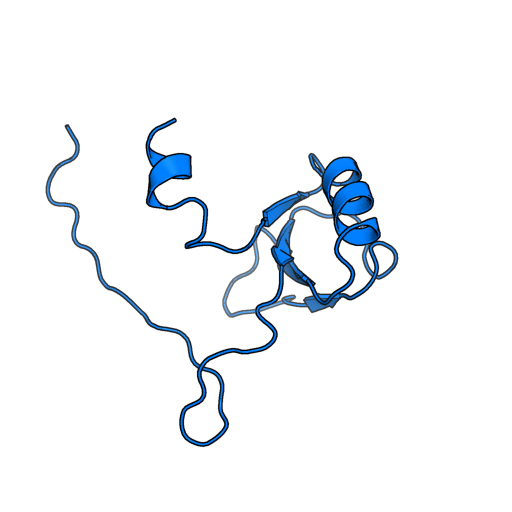 639 N N . PHE A 1 79 ? -0.592 -7.217 -11.756 1.00 92.94 79 PHE A N 1
ATOM 640 C CA . PHE A 1 79 ? 0.865 -7.236 -11.867 1.00 92.94 79 PHE A CA 1
ATOM 641 C C . PHE A 1 79 ? 1.458 -5.928 -11.333 1.00 92.94 79 PHE A C 1
ATOM 643 O O . PHE A 1 79 ? 0.751 -4.931 -11.183 1.00 92.94 79 PHE A O 1
ATOM 650 N N . ASP A 1 80 ? 2.755 -5.939 -11.039 1.00 90.81 80 ASP A N 1
ATOM 651 C CA . ASP A 1 80 ? 3.542 -4.745 -10.743 1.00 90.81 80 ASP A CA 1
ATOM 652 C C . ASP A 1 80 ? 4.640 -4.540 -11.796 1.00 90.81 80 ASP A C 1
ATOM 654 O O . ASP A 1 80 ? 5.070 -5.480 -12.465 1.00 90.81 80 ASP A O 1
ATOM 658 N N . LEU A 1 81 ? 5.079 -3.290 -11.967 1.00 91.25 81 LEU A N 1
ATOM 659 C CA . LEU A 1 81 ? 6.167 -2.929 -12.873 1.00 91.25 81 LEU A CA 1
ATOM 660 C C . LEU A 1 81 ? 7.466 -2.749 -12.089 1.00 91.25 81 LEU A C 1
ATOM 662 O O . LEU A 1 81 ? 7.545 -1.932 -11.169 1.00 91.25 81 LEU A O 1
ATOM 666 N N . ARG A 1 82 ? 8.522 -3.456 -12.503 1.00 92.94 82 ARG A N 1
ATOM 667 C CA . ARG A 1 82 ? 9.880 -3.230 -12.004 1.00 92.94 82 ARG A CA 1
ATOM 668 C C . ARG A 1 82 ? 10.618 -2.258 -12.918 1.00 92.94 82 ARG A C 1
ATOM 670 O O . ARG A 1 82 ? 11.006 -2.619 -14.023 1.00 92.94 82 ARG A O 1
ATOM 677 N N . LEU A 1 83 ? 10.856 -1.049 -12.423 1.00 92.44 83 LEU A N 1
ATOM 678 C CA . LEU A 1 83 ? 11.689 -0.052 -13.092 1.00 92.44 83 LEU A CA 1
ATOM 679 C C . LEU A 1 83 ? 13.114 -0.104 -12.526 1.00 92.44 83 LEU A C 1
ATOM 681 O O . LEU A 1 83 ? 13.295 -0.140 -11.309 1.00 92.44 83 LEU A O 1
ATOM 685 N N . TYR A 1 84 ? 14.118 -0.101 -13.403 1.00 94.75 84 TYR A N 1
ATOM 686 C CA . TYR A 1 84 ? 15.531 -0.019 -13.030 1.00 94.75 84 TYR A CA 1
ATOM 687 C C . TYR A 1 84 ? 16.024 1.404 -13.285 1.00 94.75 84 TYR A C 1
ATOM 689 O O . TYR A 1 84 ? 16.029 1.863 -14.424 1.00 94.75 84 TYR A O 1
ATOM 697 N N . VAL A 1 85 ? 16.417 2.106 -12.221 1.00 94.38 85 VAL A N 1
ATOM 698 C CA . VAL A 1 85 ? 16.905 3.490 -12.285 1.00 94.38 85 VAL A CA 1
ATOM 699 C C . VAL A 1 85 ? 18.376 3.508 -11.880 1.00 94.38 85 VAL A C 1
ATOM 701 O O . VAL A 1 85 ? 18.728 2.995 -10.820 1.00 94.38 85 VAL A O 1
ATOM 704 N N . CYS A 1 86 ? 19.234 4.092 -12.718 1.00 95.06 86 CYS A N 1
ATOM 705 C CA . CYS A 1 86 ? 20.646 4.313 -12.413 1.00 95.06 86 CYS A CA 1
ATOM 706 C C . CYS A 1 86 ? 20.851 5.784 -12.044 1.00 95.06 86 CYS A C 1
ATOM 708 O O . CYS A 1 86 ? 20.595 6.667 -12.862 1.00 95.06 86 CYS A O 1
ATOM 710 N N . VAL A 1 87 ? 21.296 6.045 -10.814 1.00 94.06 87 VAL A N 1
ATOM 711 C CA . VAL A 1 87 ? 21.674 7.389 -10.365 1.00 94.06 87 VAL A CA 1
ATOM 712 C C . VAL A 1 87 ? 23.190 7.493 -10.448 1.00 94.06 87 VAL A C 1
ATOM 714 O O . VAL A 1 87 ? 23.900 6.814 -9.711 1.00 94.06 87 VAL A O 1
ATOM 717 N N . THR A 1 88 ? 23.682 8.309 -11.373 1.00 94.69 88 THR A N 1
ATOM 718 C CA . THR A 1 88 ? 25.119 8.431 -11.663 1.00 94.69 88 THR A CA 1
ATOM 719 C C . THR A 1 88 ? 25.809 9.510 -10.831 1.00 94.69 88 THR A C 1
ATOM 721 O O . THR A 1 88 ? 27.019 9.455 -10.638 1.00 94.69 88 THR A O 1
ATOM 724 N N . SER A 1 89 ? 25.052 10.483 -10.325 1.00 92.44 89 SER A N 1
ATOM 725 C CA . SER A 1 89 ? 25.540 11.559 -9.467 1.00 92.44 89 SER A CA 1
ATOM 726 C C . SER A 1 89 ? 24.389 12.107 -8.621 1.00 92.44 89 SER A C 1
ATOM 728 O O . SER A 1 89 ? 23.259 12.214 -9.100 1.00 92.44 89 SER A O 1
ATOM 730 N N . LEU A 1 90 ? 24.684 12.433 -7.363 1.00 90.56 90 LEU A N 1
ATOM 731 C CA . LEU A 1 90 ? 23.844 13.262 -6.504 1.00 90.56 90 LEU A CA 1
ATOM 732 C C . LEU A 1 90 ? 24.596 14.583 -6.329 1.00 90.56 90 LEU A C 1
ATOM 734 O O . LEU A 1 90 ? 25.764 14.558 -5.939 1.00 90.56 90 LEU A O 1
ATOM 738 N N . GLN A 1 91 ? 23.954 15.696 -6.677 1.00 71.56 91 GLN A N 1
ATOM 739 C CA . GLN A 1 91 ? 24.477 17.042 -6.430 1.00 71.56 91 GLN A CA 1
ATOM 740 C C . GLN A 1 91 ? 24.140 17.512 -5.019 1.00 71.56 91 GLN A C 1
ATOM 742 O O . GLN A 1 91 ? 23.037 17.165 -4.535 1.00 71.56 91 GLN A O 1
#

pLDDT: mean 87.49, std 9.89, range [55.44, 96.56]

InterPro domains:
  IPR004344 Tubulin-tyrosine ligase/Tubulin polyglutamylase [PF03133] (10-90)
  IPR004344 Tubulin-tyrosine ligase/Tubulin polyglutamylase [PS51221] (1-91)

Mean predicted aligned error: 5.99 Å

Organism: NCBI:txid1076344

Secondary structure (DSSP, 8-state):
-HHHHHHTTTS--EEEETTTHHHHHHHHHHS-S-EEEEETT--TTTT-EEESSGGGS---SEEEEE--SS--EETTEE-------------

Sequence (91 aa):
SFFNKEFGSLAPKSFFLPEQLQNFKLYSQQNPGYYIVKRATAARGEGIKLIHSTDDFKPTQAVVQEYLQNPLLIDNRKFDLRLYVCVTSLQ